Protein AF-A0ABD5DFI9-F1 (afdb_monomer_lite)

Radius of gyration: 18.43 Å; chains: 1; bounding box: 37×34×46 Å

Organism: Acinetobacter baumannii (NCBI:txid470)

Foldseek 3Di:
DDDDPDPPPPDDPVVVVVVVVVCVVCVVVQLVVLQVCVVVCVLDLVVVVVVVCVVVVVADPVNVVVVCVVCVPDPCPPVDDNVNVSVCSHVVSVVVCVVSVDDD

pLDDT: mean 82.52, std 14.09, range [46.94, 94.88]

Secondary structure (DSSP, 8-state):
----S--SS---HHHHHHHHHHHHHTHHHHHHHHHHHHHTTTTSHHHHHHHHHHHHHTS-HHHHHHHHHH-S--TTTTT--HHHHHHHHHHHHHHHHTTTT---

Sequence (104 aa):
PDLNLFDNGLAMQVNRTFWKKVRTTFQAEMNARYAELRDNGLFSQCGVLELARDLLGRYTPELMQAEYEKWPNVPSLSITSLYQMMDWTRQRIAYLDTFFSYQQ

Structure (mmCIF, N/CA/C/O backbone):
data_AF-A0ABD5DFI9-F1
#
_entry.id   AF-A0ABD5DFI9-F1
#
loop_
_atom_site.group_PDB
_atom_site.id
_atom_site.type_symbol
_atom_site.label_atom_id
_atom_site.label_alt_id
_atom_site.label_comp_id
_atom_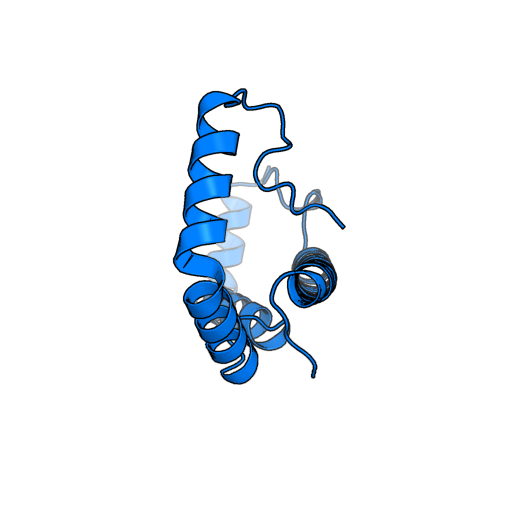site.label_asym_id
_atom_site.label_entity_id
_atom_site.label_seq_id
_atom_site.pdbx_PDB_ins_code
_atom_site.Cartn_x
_atom_site.Cartn_y
_atom_site.Cartn_z
_atom_site.occupancy
_atom_site.B_iso_or_equiv
_atom_site.auth_seq_id
_atom_site.auth_comp_id
_atom_site.auth_asym_id
_atom_site.auth_atom_id
_atom_site.pdbx_PDB_model_num
ATOM 1 N N . PRO A 1 1 ? 1.128 -1.278 19.106 1.00 52.91 1 PRO A N 1
ATOM 2 C CA . PRO A 1 1 ? 1.932 -0.230 18.436 1.00 52.91 1 PRO A CA 1
ATOM 3 C C . PRO A 1 1 ? 1.089 1.037 18.224 1.00 52.91 1 PRO A C 1
ATOM 5 O O . PRO A 1 1 ? -0.131 0.928 18.192 1.00 52.91 1 PRO A O 1
ATOM 8 N N . ASP A 1 2 ? 1.712 2.216 18.131 1.00 57.62 2 ASP A N 1
ATOM 9 C CA . ASP A 1 2 ? 1.021 3.475 17.818 1.00 57.62 2 ASP A CA 1
ATOM 10 C C . ASP A 1 2 ? 1.132 3.766 16.319 1.00 57.62 2 ASP A C 1
ATOM 12 O O . ASP A 1 2 ? 2.206 3.634 15.724 1.00 57.62 2 ASP A O 1
ATOM 16 N N . LEU A 1 3 ? 0.010 4.124 15.684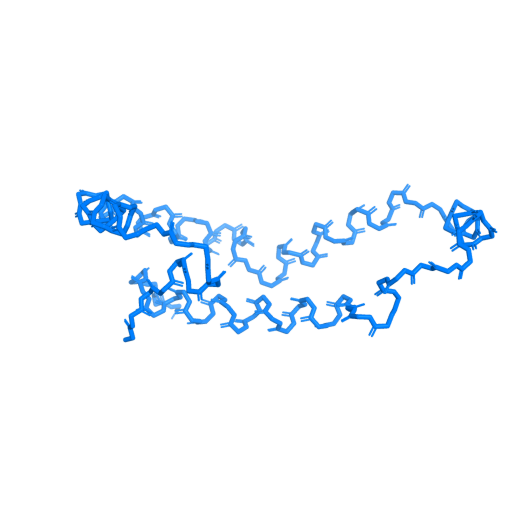 1.00 57.59 3 LEU A N 1
ATOM 17 C CA . LEU A 1 3 ? -0.014 4.437 14.255 1.00 57.59 3 LEU A CA 1
ATOM 18 C C . LEU A 1 3 ? 0.424 5.884 14.090 1.00 57.59 3 LEU A C 1
ATOM 20 O O . LEU A 1 3 ? -0.390 6.800 14.237 1.00 57.59 3 LEU A O 1
ATOM 24 N N . ASN A 1 4 ? 1.701 6.092 13.788 1.00 60.00 4 ASN A N 1
ATOM 25 C CA . ASN A 1 4 ? 2.213 7.436 13.588 1.00 60.00 4 ASN A CA 1
ATOM 26 C C . ASN A 1 4 ? 2.052 7.855 12.125 1.00 60.00 4 ASN A C 1
ATOM 28 O O . ASN A 1 4 ? 2.883 7.567 11.268 1.00 60.00 4 ASN A O 1
ATOM 32 N N . LEU A 1 5 ? 0.920 8.497 11.827 1.00 54.72 5 LEU A N 1
ATOM 33 C CA . LEU A 1 5 ? 0.584 8.965 10.480 1.00 54.72 5 LEU A CA 1
ATOM 34 C C . LEU A 1 5 ? 1.405 10.199 10.048 1.00 54.72 5 LEU A C 1
ATOM 36 O O . LEU A 1 5 ? 1.390 10.539 8.870 1.00 54.72 5 LEU A O 1
ATOM 40 N N . PHE A 1 6 ? 2.115 10.871 10.972 1.00 55.28 6 PHE A N 1
ATOM 41 C CA . PHE A 1 6 ? 2.647 12.230 10.753 1.00 55.28 6 PHE A CA 1
ATOM 42 C C . PHE A 1 6 ? 4.037 12.496 11.364 1.00 55.28 6 PHE A C 1
ATOM 44 O O . PHE A 1 6 ? 4.349 13.635 11.707 1.00 55.28 6 PHE A O 1
ATOM 51 N N . ASP A 1 7 ? 4.877 11.475 11.532 1.00 50.19 7 ASP A N 1
ATOM 52 C CA . ASP A 1 7 ? 6.144 11.613 12.275 1.00 50.19 7 ASP A CA 1
ATOM 53 C C . ASP A 1 7 ? 7.299 12.284 11.508 1.00 50.19 7 ASP A C 1
ATOM 55 O O . ASP A 1 7 ? 8.351 12.553 12.082 1.00 50.19 7 ASP A O 1
ATOM 59 N N . ASN A 1 8 ? 7.111 12.647 10.238 1.00 49.22 8 ASN A N 1
ATOM 60 C CA . ASN A 1 8 ? 8.167 13.247 9.415 1.00 49.22 8 ASN A CA 1
ATOM 61 C C . ASN A 1 8 ? 8.265 14.777 9.555 1.00 49.22 8 ASN A C 1
ATOM 63 O O . ASN A 1 8 ? 8.252 15.491 8.557 1.00 49.22 8 ASN A O 1
ATOM 67 N N . GLY A 1 9 ? 8.338 15.299 10.783 1.00 47.81 9 GLY A N 1
ATOM 68 C CA . GLY A 1 9 ? 8.754 16.689 11.049 1.00 47.81 9 GLY A CA 1
ATOM 69 C C . GLY A 1 9 ? 7.844 17.815 10.528 1.00 47.81 9 GLY A C 1
ATOM 70 O O . GLY A 1 9 ? 8.099 18.983 10.814 1.00 47.81 9 GLY A O 1
ATOM 71 N N . LEU A 1 10 ? 6.756 17.508 9.819 1.00 46.94 10 LEU A N 1
ATOM 72 C CA . LEU A 1 10 ? 5.759 18.490 9.406 1.00 46.94 10 LEU A CA 1
ATOM 73 C C . LEU A 1 10 ? 4.805 18.734 10.578 1.00 46.94 10 LEU A C 1
ATOM 75 O O . LEU A 1 10 ? 3.869 17.978 10.839 1.00 46.94 10 LEU A O 1
ATOM 79 N N . ALA A 1 11 ? 5.121 19.781 11.339 1.00 49.28 11 ALA A N 1
ATOM 80 C CA . ALA A 1 11 ? 4.395 20.234 12.512 1.00 49.28 11 ALA A CA 1
ATOM 81 C C . ALA A 1 11 ? 2.889 20.354 12.246 1.00 49.28 11 ALA A C 1
ATOM 83 O O . ALA A 1 11 ? 2.419 21.327 11.666 1.00 49.28 11 ALA A O 1
ATOM 84 N N . MET A 1 12 ? 2.108 19.392 12.736 1.00 51.59 12 MET A N 1
ATOM 85 C CA . MET A 1 12 ? 0.661 19.547 12.815 1.00 51.59 12 MET A CA 1
ATOM 86 C C . MET A 1 12 ? 0.094 18.887 14.077 1.00 51.59 12 MET A C 1
ATOM 88 O O . MET A 1 12 ? -0.652 17.911 14.017 1.00 51.59 12 MET A O 1
ATOM 92 N N . GLN A 1 13 ? 0.420 19.420 15.258 1.00 52.78 13 GLN A N 1
ATOM 93 C CA . GLN A 1 13 ? -0.207 18.952 16.504 1.00 52.78 13 GLN A CA 1
ATOM 94 C C . GLN A 1 13 ? -1.738 19.128 16.498 1.00 52.78 13 GLN A C 1
ATOM 96 O O . GLN A 1 13 ? -2.453 18.237 16.953 1.00 52.78 13 GLN A O 1
ATOM 101 N N . VAL A 1 14 ? -2.252 20.203 15.881 1.00 53.62 14 VAL A N 1
ATOM 102 C CA . VAL A 1 14 ? -3.700 20.434 15.679 1.00 53.62 14 VAL A CA 1
ATOM 103 C C . VAL A 1 14 ? -4.337 19.321 14.829 1.00 53.62 14 VAL A C 1
ATOM 105 O O . VAL A 1 14 ? -5.476 18.920 15.066 1.00 53.62 14 VAL A O 1
ATOM 108 N N . ASN A 1 15 ? -3.573 18.745 13.898 1.00 67.00 15 ASN A N 1
ATOM 109 C CA . ASN A 1 15 ? -4.034 17.685 13.007 1.00 67.00 15 ASN A CA 1
ATOM 110 C C . ASN A 1 15 ? -4.061 16.312 13.694 1.00 67.00 15 ASN A C 1
ATOM 112 O O . ASN A 1 15 ? -4.922 15.493 13.392 1.00 67.00 15 ASN A O 1
ATOM 116 N N . ARG A 1 16 ? -3.186 16.059 14.681 1.00 69.88 16 ARG A N 1
ATOM 117 C CA . ARG A 1 16 ? -3.182 14.775 15.412 1.00 69.88 16 ARG A CA 1
ATOM 118 C C . ARG A 1 16 ? -4.469 14.553 16.197 1.00 69.88 16 ARG A C 1
ATOM 120 O O . ARG A 1 16 ? -5.047 13.474 16.114 1.00 69.88 16 ARG A O 1
ATOM 127 N N . THR A 1 17 ? -4.936 15.559 16.939 1.00 78.12 17 THR A N 1
ATOM 128 C CA . THR A 1 17 ? -6.183 15.448 17.717 1.00 78.12 17 THR A CA 1
ATOM 129 C C . THR A 1 17 ? -7.387 15.272 16.802 1.00 78.12 17 THR A C 1
ATOM 131 O O . THR A 1 17 ? -8.251 14.444 17.085 1.00 78.12 17 THR A O 1
ATOM 134 N N . PHE A 1 18 ? -7.429 16.012 15.691 1.00 82.38 18 PHE A N 1
ATOM 135 C CA . PHE A 1 18 ? -8.466 15.859 14.676 1.00 82.38 18 PHE A CA 1
ATOM 136 C C . PHE A 1 18 ? -8.479 14.439 14.091 1.00 82.38 18 PHE A C 1
ATOM 138 O O . PHE A 1 18 ? -9.491 13.753 14.206 1.00 82.38 18 PHE A O 1
ATOM 145 N N . TRP A 1 19 ? -7.355 13.944 13.563 1.00 80.50 19 TRP A N 1
ATOM 146 C CA . TRP A 1 19 ? -7.297 12.599 12.980 1.00 80.50 19 TRP A CA 1
ATOM 147 C C . TRP A 1 19 ? -7.508 11.484 13.997 1.00 80.50 19 TRP A C 1
ATOM 149 O O . TRP A 1 19 ? -8.068 10.449 13.645 1.00 80.50 19 TRP A O 1
ATOM 159 N N . LYS A 1 20 ? -7.131 11.687 15.266 1.00 82.00 20 LYS A N 1
ATOM 160 C CA . LYS A 1 20 ? -7.480 10.751 16.340 1.00 82.00 20 LYS A CA 1
ATOM 161 C C . LYS A 1 20 ? -8.996 10.663 16.509 1.00 82.00 20 LYS A C 1
ATOM 163 O O . LYS A 1 20 ? -9.513 9.555 16.578 1.00 82.00 20 LYS A O 1
ATOM 168 N N . LYS A 1 21 ? -9.707 11.800 16.513 1.00 85.88 21 LYS A N 1
ATOM 169 C CA . LYS A 1 21 ? -11.180 11.817 16.549 1.00 85.88 21 LYS A CA 1
ATOM 170 C C . LYS A 1 21 ? -11.770 11.126 15.325 1.00 85.88 21 LYS A C 1
ATOM 172 O O . LYS A 1 21 ? -12.575 10.228 15.506 1.00 85.88 21 LYS A O 1
ATOM 177 N N . VAL A 1 22 ? -11.326 11.477 14.115 1.00 86.94 22 VAL A N 1
ATOM 178 C CA . VAL A 1 22 ? -11.785 10.832 12.869 1.00 86.94 22 VAL A CA 1
ATOM 179 C C . VAL A 1 22 ? -11.605 9.316 12.947 1.00 86.94 22 VAL A C 1
ATOM 181 O O . VAL A 1 22 ? -12.561 8.580 12.735 1.00 86.94 22 VAL A O 1
ATOM 184 N N . ARG A 1 23 ? -10.414 8.841 13.326 1.00 84.38 23 ARG A N 1
ATOM 185 C CA . ARG A 1 23 ? -10.143 7.407 13.455 1.00 84.38 23 ARG A CA 1
ATOM 186 C C . ARG A 1 23 ? -11.053 6.743 14.481 1.00 84.38 23 ARG A C 1
ATOM 188 O O . ARG A 1 23 ? -11.587 5.685 14.197 1.00 84.38 23 ARG A O 1
ATOM 195 N N . THR A 1 24 ? -11.218 7.339 15.662 1.00 87.50 24 THR A N 1
ATOM 196 C CA . THR A 1 24 ? -12.094 6.782 16.701 1.00 87.50 24 THR A CA 1
ATOM 197 C C . THR A 1 24 ? -13.550 6.744 16.246 1.00 87.50 24 THR A C 1
ATOM 199 O O . THR A 1 24 ? -14.212 5.737 16.465 1.00 87.50 24 THR A O 1
ATOM 202 N N . THR A 1 25 ? -14.035 7.804 15.597 1.00 94.00 25 THR A N 1
ATOM 203 C CA . THR A 1 25 ? -15.413 7.893 15.102 1.00 94.00 25 THR A CA 1
ATOM 204 C C . THR A 1 25 ? -15.698 6.858 14.017 1.00 94.00 25 THR A C 1
ATOM 206 O O . THR A 1 25 ? -16.747 6.232 14.069 1.00 94.00 25 THR A O 1
ATOM 209 N N . PHE A 1 26 ? -14.774 6.658 13.073 1.00 90.81 26 PHE A N 1
ATOM 210 C CA . PHE A 1 26 ? -14.972 5.794 11.901 1.00 90.81 26 PHE A CA 1
ATOM 211 C C . PHE A 1 26 ? -14.200 4.468 11.983 1.00 90.81 26 PHE A C 1
ATOM 213 O O . PHE A 1 26 ? -13.856 3.872 10.962 1.00 90.81 26 PHE A O 1
ATOM 220 N N . GLN A 1 27 ? -13.838 4.013 13.187 1.00 89.50 27 GLN A N 1
ATOM 221 C CA . GLN A 1 27 ? -12.929 2.872 13.356 1.00 89.50 27 GLN A CA 1
ATOM 222 C C . GLN A 1 27 ? -13.492 1.585 12.733 1.00 89.50 27 GLN A C 1
ATOM 224 O O . GLN A 1 27 ? -12.730 0.802 12.163 1.00 89.50 27 GLN A O 1
ATOM 229 N N . ALA A 1 28 ? -14.805 1.366 12.840 1.00 92.19 28 ALA A N 1
ATOM 230 C CA . ALA A 1 28 ? -15.463 0.178 12.306 1.00 92.19 28 ALA A CA 1
ATOM 231 C C . ALA A 1 28 ? -15.453 0.182 10.771 1.00 92.19 28 ALA A C 1
ATOM 233 O O . ALA A 1 28 ? -15.063 -0.804 10.149 1.00 92.19 28 ALA A O 1
ATOM 234 N N . GLU A 1 29 ? -15.798 1.314 10.165 1.00 94.12 29 GLU A N 1
ATOM 235 C CA . GLU A 1 29 ? -15.821 1.517 8.720 1.00 94.12 29 GLU A CA 1
ATOM 236 C C . GLU A 1 29 ? -14.413 1.447 8.128 1.00 94.12 29 GLU A C 1
ATOM 238 O O . GLU A 1 29 ? -14.208 0.829 7.087 1.00 94.12 29 GLU A O 1
ATOM 243 N N . MET A 1 30 ? -13.422 2.028 8.811 1.00 91.75 30 MET A N 1
ATOM 244 C CA . MET A 1 30 ? -12.021 1.938 8.402 1.00 91.75 30 MET A CA 1
ATOM 245 C C . MET A 1 30 ? -11.514 0.494 8.434 1.00 91.75 30 MET A C 1
ATOM 247 O O . MET A 1 30 ? -10.839 0.082 7.495 1.00 91.75 30 MET A O 1
ATOM 251 N N . ASN A 1 31 ? -11.847 -0.282 9.472 1.00 92.00 31 ASN A N 1
ATOM 252 C CA . ASN A 1 31 ? -11.485 -1.701 9.545 1.00 92.00 31 ASN A CA 1
ATOM 253 C C . ASN A 1 31 ? -12.164 -2.512 8.437 1.00 92.00 31 ASN A C 1
ATOM 255 O O . ASN A 1 31 ? -11.491 -3.277 7.752 1.00 92.00 31 ASN A O 1
ATOM 259 N N . ALA A 1 32 ? -13.468 -2.314 8.226 1.00 94.31 32 ALA A N 1
ATOM 260 C CA . ALA A 1 32 ? -14.214 -3.001 7.175 1.00 94.31 32 ALA A CA 1
ATOM 261 C C . ALA A 1 32 ? -13.646 -2.686 5.785 1.00 94.31 32 ALA A C 1
ATOM 263 O O . ALA A 1 32 ? -13.400 -3.593 4.996 1.00 94.31 32 ALA A O 1
ATOM 264 N N . ARG A 1 33 ? -13.359 -1.407 5.506 1.00 94.88 33 ARG A N 1
ATOM 265 C CA . ARG A 1 33 ? -12.774 -0.989 4.229 1.00 94.88 33 ARG A CA 1
ATOM 266 C C . ARG A 1 33 ? -11.348 -1.499 4.054 1.00 94.88 33 ARG A C 1
ATOM 268 O O . ARG A 1 33 ? -10.966 -1.855 2.945 1.00 94.88 33 ARG A O 1
ATOM 275 N N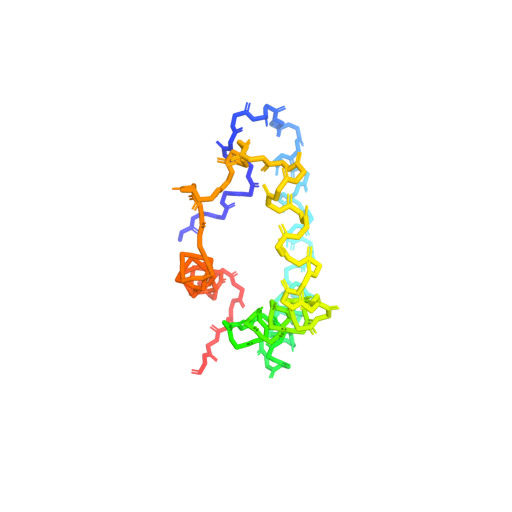 . TYR A 1 34 ? -10.552 -1.526 5.121 1.00 93.81 34 TYR A N 1
ATOM 276 C CA . TYR A 1 34 ? -9.209 -2.094 5.070 1.00 93.81 34 TYR A CA 1
ATOM 277 C C . TYR A 1 34 ? -9.260 -3.588 4.734 1.00 93.81 34 TYR A C 1
ATOM 279 O O . TYR A 1 34 ? -8.572 -4.005 3.808 1.00 93.81 34 TYR A O 1
ATOM 287 N N . ALA A 1 35 ? -10.113 -4.361 5.415 1.00 93.69 35 ALA A N 1
ATOM 288 C CA . ALA A 1 35 ? -10.311 -5.782 5.136 1.00 93.69 35 ALA A CA 1
ATOM 289 C C . ALA A 1 35 ? -10.764 -6.015 3.687 1.00 93.69 35 ALA A C 1
ATOM 291 O O . ALA A 1 35 ? -10.105 -6.749 2.962 1.00 93.69 35 ALA A O 1
ATOM 292 N N . GLU A 1 36 ? -11.777 -5.279 3.219 1.00 94.75 36 GLU A N 1
ATOM 293 C CA . GLU A 1 36 ? -12.246 -5.337 1.828 1.00 94.75 36 GLU A CA 1
ATOM 294 C C . GLU A 1 36 ? -11.100 -5.112 0.821 1.00 94.75 36 GLU A C 1
ATOM 296 O O . GLU A 1 36 ? -10.972 -5.833 -0.166 1.00 94.75 36 GLU A O 1
ATOM 301 N N . LEU A 1 37 ? -10.233 -4.121 1.058 1.00 93.81 37 LEU A N 1
ATOM 302 C CA . LEU A 1 37 ? -9.098 -3.831 0.176 1.00 93.81 37 LEU A CA 1
ATOM 303 C C . LEU A 1 37 ? -7.989 -4.890 0.260 1.00 93.81 37 LEU A C 1
ATOM 305 O O . LEU A 1 37 ? -7.306 -5.127 -0.740 1.00 93.81 37 LEU A O 1
ATOM 309 N N . ARG A 1 38 ? -7.782 -5.513 1.427 1.00 93.62 38 ARG A N 1
ATOM 310 C CA . ARG A 1 38 ? -6.841 -6.631 1.599 1.00 93.62 38 ARG A CA 1
ATOM 311 C C . ARG A 1 38 ? -7.345 -7.883 0.883 1.00 93.62 38 ARG A C 1
ATOM 313 O O . ARG A 1 38 ? -6.577 -8.453 0.109 1.00 93.62 38 ARG A O 1
ATOM 320 N N . ASP A 1 39 ? -8.614 -8.234 1.074 1.00 93.19 39 ASP A N 1
ATOM 321 C CA . ASP A 1 39 ? -9.279 -9.398 0.475 1.00 93.19 39 ASP A CA 1
ATOM 322 C C . ASP A 1 39 ? -9.331 -9.297 -1.053 1.00 93.19 39 ASP A C 1
ATOM 324 O O . ASP A 1 39 ? -9.031 -10.256 -1.760 1.00 93.19 39 ASP A O 1
ATOM 328 N N . ASN A 1 40 ? -9.611 -8.100 -1.579 1.00 93.12 40 ASN A N 1
ATOM 329 C CA . ASN A 1 40 ? -9.598 -7.827 -3.019 1.00 93.12 40 ASN A CA 1
ATOM 330 C C . ASN A 1 40 ? -8.182 -7.757 -3.624 1.00 93.12 40 ASN A C 1
ATOM 332 O O . ASN A 1 40 ? -8.031 -7.434 -4.800 1.00 93.12 40 ASN A O 1
ATOM 336 N N . GLY A 1 41 ? -7.125 -7.972 -2.834 1.00 91.88 41 GLY A N 1
ATOM 337 C CA . GLY A 1 41 ? -5.738 -7.935 -3.303 1.00 91.88 41 GLY A CA 1
ATOM 338 C C . GLY A 1 41 ? -5.203 -6.536 -3.636 1.00 91.88 41 GLY A C 1
ATOM 339 O O . GLY A 1 41 ? -4.024 -6.404 -3.964 1.00 91.88 41 GLY A O 1
ATOM 340 N N . LEU A 1 42 ? -6.011 -5.481 -3.492 1.00 89.81 42 LEU A N 1
ATOM 341 C CA . LEU A 1 42 ? -5.608 -4.088 -3.721 1.00 89.81 42 LEU A CA 1
ATOM 342 C C . LEU A 1 42 ? -4.526 -3.654 -2.729 1.00 89.81 42 LEU A C 1
ATOM 344 O O . LEU A 1 42 ? -3.516 -3.068 -3.112 1.00 89.81 42 LEU A O 1
ATOM 348 N N . PHE A 1 43 ? -4.704 -3.981 -1.449 1.00 91.94 43 PHE A N 1
ATOM 349 C CA . PHE A 1 43 ? -3.685 -3.782 -0.421 1.00 91.94 43 PHE A CA 1
ATOM 350 C C . PHE A 1 43 ? -2.827 -5.039 -0.293 1.00 91.94 43 PHE A C 1
ATOM 352 O O . PHE A 1 43 ? -2.791 -5.683 0.745 1.00 91.94 43 PHE A O 1
ATOM 359 N N . SER A 1 44 ? -2.136 -5.432 -1.357 1.00 93.44 44 SER A N 1
ATOM 360 C CA . SER A 1 44 ? -1.223 -6.577 -1.334 1.00 93.44 44 SER A CA 1
ATOM 361 C C . SER A 1 44 ? 0.073 -6.261 -2.072 1.00 93.44 44 SER A C 1
ATOM 363 O O . SER A 1 44 ? 0.117 -5.389 -2.939 1.00 93.44 44 SER A O 1
ATOM 365 N N . GLN A 1 45 ? 1.144 -6.993 -1.755 1.00 94.06 45 GLN A N 1
ATOM 366 C CA . GLN A 1 45 ? 2.387 -6.889 -2.521 1.00 94.06 45 GLN A CA 1
ATOM 367 C C . GLN A 1 45 ? 2.160 -7.251 -4.000 1.00 94.06 45 GLN A C 1
ATOM 369 O O . GLN A 1 45 ? 2.730 -6.604 -4.874 1.00 94.06 45 GLN A O 1
ATOM 374 N N . CYS A 1 46 ? 1.299 -8.237 -4.281 1.00 93.19 46 CYS A N 1
ATOM 375 C CA . CYS A 1 46 ? 0.959 -8.638 -5.647 1.00 93.19 46 CYS A CA 1
ATOM 376 C C . CYS A 1 46 ? 0.236 -7.519 -6.403 1.00 93.19 46 CYS A C 1
ATOM 378 O O . CYS A 1 46 ? 0.675 -7.161 -7.489 1.00 93.19 46 CYS A O 1
ATOM 380 N N . GLY A 1 47 ? -0.785 -6.901 -5.804 1.00 93.25 47 GLY A N 1
ATOM 381 C CA . GLY A 1 47 ? -1.523 -5.801 -6.432 1.00 93.25 47 GLY A CA 1
ATOM 382 C C . GLY A 1 47 ? -0.627 -4.601 -6.754 1.00 93.25 47 GLY A C 1
ATOM 383 O O . GLY A 1 47 ? -0.700 -4.036 -7.843 1.00 93.25 47 GLY A O 1
ATOM 384 N N . VAL A 1 48 ? 0.300 -4.248 -5.856 1.00 91.94 48 VAL A N 1
ATOM 385 C CA . VAL A 1 48 ? 1.280 -3.181 -6.135 1.00 91.94 48 VAL A CA 1
ATOM 386 C C . VAL A 1 48 ? 2.252 -3.587 -7.250 1.00 91.94 48 VAL A C 1
ATOM 388 O O . VAL A 1 48 ? 2.584 -2.760 -8.099 1.00 91.94 48 VAL A O 1
ATOM 391 N N . LEU A 1 49 ? 2.696 -4.846 -7.284 1.00 92.62 49 LEU A N 1
ATOM 392 C CA . LEU A 1 49 ? 3.568 -5.353 -8.345 1.00 92.62 49 LEU A CA 1
ATOM 393 C C . LEU A 1 49 ? 2.878 -5.343 -9.715 1.00 92.62 49 LEU A C 1
ATOM 395 O O . LEU A 1 49 ? 3.510 -4.995 -10.709 1.00 92.62 49 LEU A O 1
ATOM 399 N N . GLU A 1 50 ? 1.603 -5.718 -9.775 1.00 93.44 50 GLU A N 1
ATOM 400 C CA . GLU A 1 50 ? 0.800 -5.697 -10.999 1.00 93.44 50 GLU A CA 1
ATOM 401 C C . GLU A 1 50 ? 0.659 -4.280 -11.546 1.00 93.44 50 GLU A C 1
ATOM 403 O O . GLU A 1 50 ? 0.953 -4.056 -12.717 1.00 93.44 50 GLU A O 1
ATOM 408 N N . LEU A 1 51 ? 0.327 -3.307 -10.692 1.00 92.75 51 LEU A N 1
ATOM 409 C CA . LEU A 1 51 ? 0.261 -1.896 -11.084 1.00 92.75 51 LEU A CA 1
ATOM 410 C C . LEU A 1 51 ? 1.616 -1.370 -11.572 1.00 92.75 51 LEU A C 1
ATOM 412 O O . LEU A 1 51 ? 1.684 -0.663 -12.576 1.00 92.75 51 LEU A O 1
ATOM 416 N N . ALA A 1 52 ? 2.706 -1.730 -10.889 1.00 90.12 52 ALA A N 1
ATOM 417 C CA . ALA A 1 52 ? 4.049 -1.343 -11.309 1.00 90.12 52 ALA A CA 1
ATOM 418 C C . ALA A 1 52 ? 4.410 -1.946 -12.675 1.00 90.12 52 ALA A C 1
ATOM 420 O O . ALA A 1 52 ? 4.969 -1.256 -13.524 1.00 90.12 52 ALA A O 1
ATOM 421 N N . ARG A 1 53 ? 4.075 -3.219 -12.909 1.00 90.06 53 ARG A N 1
ATOM 422 C CA . ARG A 1 53 ? 4.314 -3.895 -14.191 1.00 90.06 53 ARG A CA 1
ATOM 423 C C . ARG A 1 53 ? 3.454 -3.335 -15.314 1.00 90.06 53 ARG A C 1
ATOM 425 O O . ARG A 1 53 ? 3.989 -3.142 -16.396 1.00 90.06 53 ARG A O 1
ATOM 432 N N . ASP A 1 54 ? 2.175 -3.058 -15.068 1.00 93.38 54 ASP A N 1
ATOM 433 C CA . ASP A 1 54 ? 1.296 -2.423 -16.055 1.00 93.38 54 ASP A CA 1
ATOM 434 C C . ASP A 1 54 ? 1.845 -1.054 -16.462 1.00 93.38 54 ASP A C 1
ATOM 436 O O . ASP A 1 54 ? 1.967 -0.758 -17.647 1.00 93.38 54 ASP A O 1
ATOM 440 N N . LEU A 1 55 ? 2.268 -0.246 -15.485 1.00 90.38 55 LEU A N 1
ATOM 441 C CA . LEU A 1 55 ? 2.865 1.056 -15.758 1.00 90.38 55 LEU A CA 1
ATOM 442 C C . LEU A 1 55 ? 4.156 0.927 -16.575 1.00 90.38 55 LEU A C 1
ATOM 444 O O . LEU A 1 55 ? 4.301 1.596 -17.594 1.00 90.38 55 LEU A O 1
ATOM 448 N N . LEU A 1 56 ? 5.081 0.064 -16.148 1.00 85.69 56 LEU A N 1
ATOM 449 C CA . LEU A 1 56 ? 6.357 -0.139 -16.838 1.00 85.69 56 LEU A CA 1
ATOM 450 C C . LEU A 1 56 ? 6.168 -0.746 -18.235 1.00 85.69 56 LEU A C 1
ATOM 452 O O . LEU A 1 56 ? 6.889 -0.383 -19.157 1.00 85.69 56 LEU A O 1
ATOM 456 N N . GLY A 1 57 ? 5.177 -1.622 -18.409 1.00 88.94 57 GLY A N 1
ATOM 457 C CA . GLY A 1 57 ? 4.860 -2.271 -19.681 1.00 88.94 57 GLY A CA 1
ATOM 458 C C . GLY A 1 57 ? 4.277 -1.333 -20.740 1.00 88.94 57 GLY A C 1
ATOM 459 O O . GLY A 1 57 ? 4.284 -1.676 -21.919 1.00 88.94 57 GLY A O 1
ATOM 460 N N . ARG A 1 58 ? 3.805 -0.139 -20.356 1.00 92.38 58 ARG A N 1
ATOM 461 C CA . ARG A 1 58 ? 3.337 0.890 -21.303 1.00 92.38 58 ARG A CA 1
ATOM 462 C C . ARG A 1 58 ? 4.480 1.603 -22.027 1.00 92.38 58 ARG A C 1
ATOM 464 O O . ARG A 1 58 ? 4.228 2.249 -23.043 1.00 92.38 58 ARG A O 1
ATOM 471 N N . TYR A 1 59 ? 5.710 1.501 -21.526 1.00 88.62 59 TYR A N 1
ATOM 472 C CA . TYR A 1 59 ? 6.886 2.106 -22.142 1.00 88.62 59 TYR A CA 1
ATOM 473 C C . TYR A 1 59 ? 7.653 1.056 -22.938 1.00 88.62 59 TYR A C 1
ATOM 475 O O . TYR A 1 59 ? 8.068 0.029 -22.401 1.00 88.62 59 TYR A O 1
ATOM 483 N N . THR A 1 60 ? 7.865 1.315 -24.228 1.00 92.25 60 THR A N 1
ATOM 484 C CA . THR A 1 60 ? 8.717 0.445 -25.041 1.00 92.25 60 THR A CA 1
ATOM 485 C C . THR A 1 60 ? 10.190 0.621 -24.646 1.00 92.25 60 THR A C 1
ATOM 487 O O . THR A 1 60 ? 10.559 1.667 -24.092 1.00 92.25 60 THR A O 1
ATOM 490 N N . PRO A 1 61 ? 11.060 -0.362 -24.935 1.00 89.62 61 PRO A N 1
ATOM 491 C CA . PRO A 1 61 ? 12.495 -0.230 -24.693 1.00 89.62 61 PRO A CA 1
ATOM 492 C C . PRO A 1 61 ? 13.105 1.024 -25.337 1.00 89.62 61 PRO A C 1
ATOM 494 O O . PRO A 1 61 ? 13.956 1.671 -24.734 1.00 89.62 61 PRO A O 1
ATOM 497 N N . GLU A 1 62 ? 12.632 1.411 -26.523 1.00 93.62 62 GLU A N 1
ATOM 498 C CA . GLU A 1 62 ? 13.114 2.585 -27.258 1.00 93.62 62 GLU A CA 1
ATOM 499 C C . GLU A 1 62 ? 12.740 3.893 -26.551 1.00 93.62 62 GLU A C 1
ATOM 501 O O . GLU A 1 62 ? 13.557 4.808 -26.473 1.00 93.62 62 GLU A O 1
ATOM 506 N N . LEU A 1 63 ? 11.526 3.978 -25.993 1.00 91.19 63 LEU A N 1
ATOM 507 C CA . LEU A 1 63 ? 11.101 5.137 -25.203 1.00 91.19 63 LEU A CA 1
ATOM 508 C C . LEU A 1 63 ? 11.897 5.253 -23.901 1.00 91.19 63 LEU A C 1
ATOM 510 O O . LEU A 1 63 ? 12.307 6.352 -23.534 1.00 91.19 63 LEU A O 1
ATOM 514 N N . MET A 1 64 ? 12.153 4.127 -23.229 1.00 87.62 64 MET A N 1
ATOM 515 C CA . MET A 1 64 ? 12.998 4.099 -22.030 1.00 87.62 64 MET A CA 1
ATOM 516 C C . MET A 1 64 ? 14.426 4.558 -22.347 1.00 87.62 64 MET A C 1
ATOM 518 O O . MET A 1 64 ? 14.995 5.357 -21.608 1.00 87.62 64 MET A O 1
ATOM 522 N N . GLN A 1 65 ? 14.988 4.101 -23.467 1.00 89.25 65 GLN A N 1
ATOM 523 C CA . GLN A 1 65 ? 16.314 4.510 -23.924 1.00 89.25 65 GLN A CA 1
ATOM 524 C C . GLN A 1 65 ? 16.378 6.017 -24.221 1.00 89.25 65 GLN A C 1
ATOM 526 O O . GLN A 1 65 ? 17.284 6.696 -23.739 1.00 89.25 65 GLN A O 1
ATOM 531 N N . ALA A 1 66 ? 15.391 6.557 -24.943 1.00 91.94 66 ALA A N 1
ATOM 532 C CA . ALA A 1 66 ? 15.316 7.986 -25.245 1.00 91.94 66 ALA A CA 1
ATOM 533 C C . ALA A 1 66 ? 15.208 8.853 -23.976 1.00 91.94 66 ALA A C 1
ATOM 535 O O . ALA A 1 66 ? 15.783 9.941 -23.917 1.00 91.94 66 ALA A O 1
ATOM 536 N N . GLU A 1 67 ? 14.505 8.374 -22.945 1.00 88.50 67 GLU A N 1
ATOM 537 C CA . GLU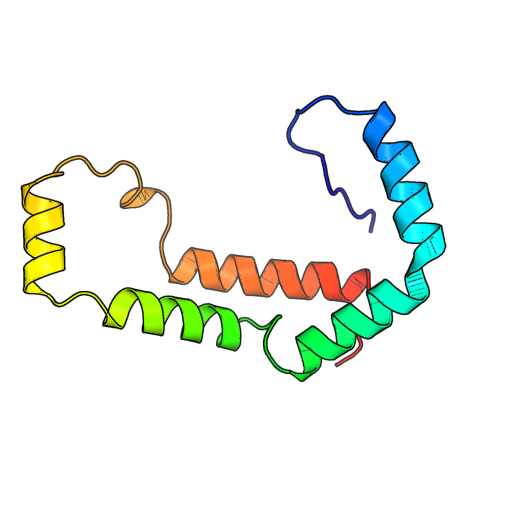 A 1 67 ? 14.402 9.064 -21.656 1.00 88.50 67 GLU A CA 1
ATOM 538 C C . GLU A 1 67 ? 15.760 9.122 -20.938 1.00 88.50 67 GLU A C 1
ATOM 540 O O . GLU A 1 67 ? 16.144 10.182 -20.441 1.00 88.50 67 GLU A O 1
ATOM 545 N N . TYR A 1 68 ? 16.527 8.025 -20.941 1.00 86.44 68 TYR A N 1
ATOM 546 C CA . TYR A 1 68 ? 17.872 7.996 -20.354 1.00 86.44 68 TYR A CA 1
ATOM 547 C C . TYR A 1 68 ? 18.879 8.861 -21.115 1.00 86.44 68 TYR A C 1
ATOM 549 O O . TYR A 1 68 ? 19.728 9.500 -20.495 1.00 86.44 68 TYR A O 1
ATOM 557 N N . GLU A 1 69 ? 18.781 8.921 -22.442 1.00 91.44 69 GLU A N 1
ATOM 558 C CA . GLU A 1 69 ? 19.616 9.803 -23.265 1.00 91.44 69 GLU A CA 1
ATOM 559 C C . GLU A 1 69 ? 19.302 11.278 -23.011 1.00 91.44 69 GLU A C 1
ATOM 561 O O . GLU A 1 69 ? 20.210 12.107 -22.912 1.00 91.44 69 GLU A O 1
ATOM 566 N N . LYS A 1 70 ? 18.014 11.610 -22.875 1.00 91.75 70 LYS A N 1
ATOM 567 C CA . LYS A 1 70 ? 17.559 12.973 -22.595 1.00 91.75 70 LYS A CA 1
ATOM 568 C C . LYS A 1 70 ? 17.916 13.420 -21.178 1.00 91.75 70 LYS A C 1
ATOM 570 O O . LYS A 1 70 ? 18.268 14.584 -20.976 1.00 91.75 70 LYS A O 1
ATOM 575 N N . TRP A 1 71 ? 17.834 12.512 -20.207 1.00 88.56 71 TRP A N 1
ATOM 576 C CA . TRP A 1 71 ? 18.062 12.789 -18.790 1.00 88.56 71 TRP A CA 1
ATOM 577 C C . TRP A 1 71 ? 19.140 11.864 -18.203 1.00 88.56 71 TRP A C 1
ATOM 579 O O . TRP A 1 71 ? 18.834 10.995 -17.391 1.00 88.56 71 TRP A O 1
ATOM 589 N N . PRO A 1 72 ? 20.427 12.067 -18.536 1.00 82.88 72 PRO A N 1
ATOM 590 C CA . PRO A 1 72 ? 21.495 11.149 -18.128 1.00 82.88 72 PRO A CA 1
ATOM 591 C C . PRO A 1 72 ? 21.764 11.142 -16.613 1.00 82.88 72 PRO A C 1
ATOM 593 O O . PRO A 1 72 ? 22.268 10.162 -16.072 1.00 82.88 72 PRO A O 1
ATOM 596 N N . ASN A 1 73 ? 21.408 12.220 -15.907 1.00 82.94 73 ASN A N 1
ATOM 597 C CA . ASN A 1 73 ? 21.579 12.350 -14.460 1.00 82.94 73 ASN A CA 1
ATOM 598 C C . ASN A 1 73 ? 20.237 12.179 -13.740 1.00 82.94 73 ASN A C 1
ATOM 600 O O . ASN A 1 73 ? 19.718 13.128 -13.151 1.00 82.94 73 ASN A O 1
ATOM 604 N N . VAL A 1 74 ? 19.653 10.981 -13.806 1.00 73.31 74 VAL A N 1
ATOM 605 C CA . VAL A 1 74 ? 18.402 10.695 -13.094 1.00 73.31 74 VAL A CA 1
ATOM 606 C C . VAL A 1 74 ? 18.705 10.524 -11.599 1.00 73.31 74 VAL A C 1
ATOM 608 O O . VAL A 1 74 ? 19.420 9.591 -11.223 1.00 73.31 74 VAL A O 1
ATOM 611 N N . PRO A 1 75 ? 18.156 11.372 -10.712 1.00 67.44 75 PRO A N 1
ATOM 612 C CA . PRO A 1 75 ? 18.507 11.344 -9.294 1.00 67.44 75 PRO A CA 1
ATOM 613 C C . PRO A 1 75 ? 18.065 10.057 -8.587 1.00 67.44 75 PRO A C 1
ATOM 615 O O . PRO A 1 75 ? 18.626 9.712 -7.556 1.00 67.44 75 PRO A O 1
ATOM 618 N N . SER A 1 76 ? 17.075 9.334 -9.116 1.00 70.88 76 SER A N 1
ATOM 619 C CA . SER A 1 76 ? 16.436 8.198 -8.445 1.00 70.88 76 SER A CA 1
ATOM 620 C C . SER A 1 76 ? 16.988 6.816 -8.811 1.00 70.88 76 SER A C 1
ATOM 622 O O . SER A 1 76 ? 16.648 5.860 -8.113 1.00 70.88 76 SER A O 1
ATOM 624 N N . LEU A 1 77 ? 17.853 6.691 -9.829 1.00 68.06 77 LEU A N 1
ATOM 625 C CA . LEU A 1 77 ? 18.347 5.392 -10.328 1.00 68.06 77 LEU A CA 1
ATOM 626 C C . LEU A 1 77 ? 19.053 4.542 -9.259 1.00 68.06 77 LEU A C 1
ATOM 628 O O . LEU A 1 77 ? 19.009 3.317 -9.318 1.00 68.06 77 LEU A O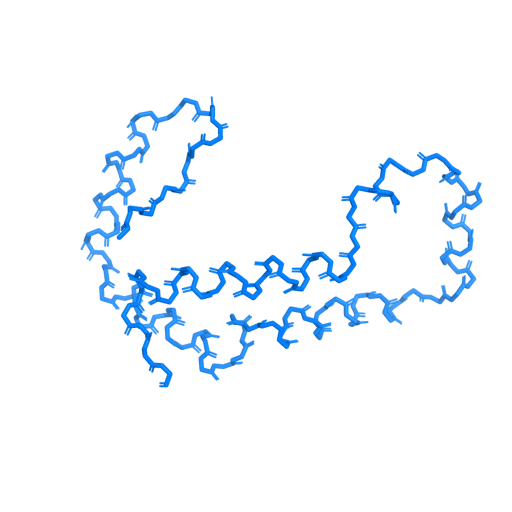 1
ATOM 632 N N . SER A 1 78 ? 19.687 5.186 -8.278 1.00 73.12 78 SER A N 1
ATOM 633 C CA . SER A 1 78 ? 20.379 4.534 -7.159 1.00 73.12 78 SER A CA 1
ATOM 634 C C . SER A 1 78 ? 19.667 4.693 -5.811 1.00 73.12 78 SER A C 1
ATOM 636 O O . SER A 1 78 ? 20.133 4.153 -4.809 1.00 73.12 78 SER A O 1
ATOM 638 N N . ILE A 1 79 ? 18.547 5.422 -5.762 1.00 76.69 79 ILE A N 1
ATOM 639 C CA . ILE A 1 79 ? 17.812 5.699 -4.517 1.00 76.69 79 ILE A CA 1
ATOM 640 C C . ILE A 1 79 ? 16.776 4.609 -4.241 1.00 76.69 79 ILE A C 1
ATOM 642 O O . ILE A 1 79 ? 16.559 4.236 -3.087 1.00 76.69 79 ILE A O 1
ATOM 646 N N . THR A 1 80 ? 16.109 4.105 -5.282 1.00 79.69 80 THR A N 1
ATOM 647 C CA . THR A 1 80 ? 15.045 3.113 -5.126 1.00 79.69 80 THR A CA 1
ATOM 648 C C . THR A 1 80 ? 14.997 2.137 -6.296 1.00 79.69 80 THR A C 1
ATOM 650 O O . THR A 1 80 ? 15.439 2.434 -7.401 1.00 79.69 80 THR A O 1
ATOM 653 N N . SER A 1 81 ? 14.431 0.962 -6.051 1.00 84.50 81 SER A N 1
ATOM 654 C CA . SER A 1 81 ? 14.246 -0.107 -7.028 1.00 84.50 81 SER A CA 1
ATOM 655 C C . SER A 1 81 ? 12.894 -0.767 -6.807 1.00 84.50 81 SER A C 1
ATOM 657 O O . SER A 1 81 ? 12.355 -0.739 -5.697 1.00 84.50 81 SER A O 1
ATOM 659 N N . LEU A 1 82 ? 12.365 -1.435 -7.838 1.00 86.50 82 LEU A N 1
ATOM 660 C CA . LEU A 1 82 ? 11.116 -2.190 -7.708 1.00 86.50 82 LEU A CA 1
ATOM 661 C C . LEU A 1 82 ? 11.194 -3.205 -6.557 1.00 86.50 82 LEU A C 1
ATOM 663 O O . LEU A 1 82 ? 10.239 -3.353 -5.802 1.00 86.50 82 LEU A O 1
ATOM 667 N N . TYR A 1 83 ? 12.350 -3.845 -6.368 1.00 87.88 83 TYR A N 1
ATOM 668 C CA . TYR A 1 83 ? 12.582 -4.752 -5.246 1.00 87.88 83 TYR A CA 1
ATOM 669 C C . TYR A 1 83 ? 12.432 -4.053 -3.885 1.00 87.88 83 TYR A C 1
ATOM 671 O O . TYR A 1 83 ? 11.680 -4.528 -3.036 1.00 87.88 83 TYR A O 1
ATOM 679 N N . GLN A 1 84 ? 13.086 -2.901 -3.689 1.00 89.12 84 GLN A N 1
ATOM 680 C CA . GLN A 1 84 ? 12.965 -2.122 -2.449 1.00 89.12 84 GLN A CA 1
ATOM 681 C C . GLN A 1 84 ? 11.524 -1.656 -2.207 1.00 89.12 84 GLN A C 1
ATOM 683 O O . GLN A 1 84 ? 11.051 -1.706 -1.073 1.00 89.12 84 GLN A O 1
ATOM 688 N N . MET A 1 85 ? 10.803 -1.261 -3.262 1.00 89.69 85 MET A N 1
ATOM 689 C CA . MET A 1 85 ? 9.383 -0.914 -3.167 1.00 89.69 85 MET A CA 1
ATOM 690 C C . MET A 1 85 ? 8.543 -2.119 -2.732 1.00 89.69 85 MET A C 1
ATOM 692 O O . MET A 1 85 ? 7.689 -1.986 -1.860 1.00 89.69 85 MET A O 1
ATOM 696 N N . MET A 1 86 ? 8.790 -3.304 -3.299 1.00 93.00 86 MET A N 1
ATOM 697 C CA . MET A 1 86 ? 8.037 -4.511 -2.954 1.00 93.00 86 MET A CA 1
ATOM 698 C C . MET A 1 86 ? 8.308 -4.971 -1.525 1.00 93.00 86 MET A C 1
ATOM 700 O O . MET A 1 86 ? 7.367 -5.361 -0.829 1.00 93.00 86 MET A O 1
ATOM 704 N N . ASP A 1 87 ? 9.559 -4.931 -1.069 1.00 92.44 87 ASP A N 1
ATOM 705 C CA . ASP A 1 87 ? 9.883 -5.308 0.305 1.00 92.44 87 ASP A CA 1
ATOM 706 C C . ASP A 1 87 ? 9.304 -4.308 1.316 1.00 92.44 87 ASP A C 1
ATOM 708 O O . ASP A 1 87 ? 8.669 -4.721 2.290 1.00 92.44 87 ASP A O 1
ATOM 712 N N . TRP A 1 88 ? 9.400 -3.001 1.042 1.00 92.50 88 TRP A N 1
ATOM 713 C CA . TRP A 1 88 ? 8.754 -1.983 1.871 1.00 92.50 88 TRP A CA 1
ATOM 714 C C . TRP A 1 88 ? 7.236 -2.175 1.930 1.00 92.50 88 TRP A C 1
ATOM 716 O O . TRP A 1 88 ? 6.667 -2.171 3.020 1.00 92.50 88 TRP A O 1
ATOM 726 N N . THR A 1 89 ? 6.578 -2.413 0.791 1.00 93.50 89 THR A N 1
ATOM 727 C CA . THR A 1 89 ? 5.129 -2.665 0.735 1.00 93.50 89 THR A CA 1
ATOM 728 C C . THR A 1 89 ? 4.740 -3.857 1.603 1.00 93.50 89 THR A C 1
ATOM 730 O O . THR A 1 89 ? 3.802 -3.757 2.393 1.00 93.50 89 THR A O 1
ATOM 733 N N . ARG A 1 90 ? 5.480 -4.970 1.520 1.00 93.69 90 ARG A N 1
ATOM 734 C CA . ARG A 1 90 ? 5.236 -6.161 2.349 1.00 93.69 90 ARG A CA 1
ATOM 735 C C . ARG A 1 90 ? 5.329 -5.837 3.839 1.00 93.69 90 ARG A C 1
ATOM 737 O O . ARG A 1 90 ? 4.417 -6.163 4.596 1.00 93.69 90 ARG A O 1
ATOM 744 N N . GLN A 1 91 ? 6.413 -5.185 4.260 1.00 93.44 91 GLN A N 1
ATOM 745 C CA . GLN A 1 91 ? 6.608 -4.801 5.660 1.00 93.44 91 GLN A CA 1
ATOM 746 C C . GLN A 1 91 ? 5.530 -3.818 6.130 1.00 93.44 91 GLN A C 1
ATOM 748 O O . GLN A 1 91 ? 5.025 -3.926 7.248 1.00 93.44 91 GLN A O 1
ATOM 753 N N . ARG A 1 92 ? 5.144 -2.871 5.270 1.00 91.19 92 ARG A N 1
ATOM 754 C CA . ARG A 1 92 ? 4.150 -1.853 5.600 1.00 91.19 92 ARG A CA 1
ATOM 755 C C . ARG A 1 92 ? 2.754 -2.442 5.746 1.00 91.19 92 ARG A C 1
ATOM 757 O O . ARG A 1 92 ? 2.061 -2.056 6.681 1.00 91.19 92 ARG A O 1
ATOM 764 N N . ILE A 1 93 ? 2.364 -3.375 4.881 1.00 92.62 93 ILE A N 1
ATOM 765 C CA . ILE A 1 93 ? 1.094 -4.098 4.999 1.00 92.62 93 ILE A CA 1
ATOM 766 C C . ILE A 1 93 ? 1.063 -4.899 6.301 1.00 92.62 93 ILE A C 1
ATOM 768 O O . ILE A 1 93 ? 0.131 -4.731 7.077 1.00 92.62 93 ILE A O 1
ATOM 772 N N . ALA A 1 94 ? 2.115 -5.667 6.606 1.00 90.75 94 ALA A N 1
ATOM 773 C CA . ALA A 1 94 ? 2.190 -6.419 7.860 1.00 90.75 94 ALA A CA 1
ATOM 774 C C . ALA A 1 94 ? 2.086 -5.504 9.093 1.00 90.75 94 ALA A C 1
ATOM 776 O O . ALA A 1 94 ? 1.403 -5.828 10.060 1.00 90.75 94 ALA A O 1
ATOM 777 N N . TYR A 1 95 ? 2.718 -4.327 9.050 1.00 89.50 95 TYR A N 1
ATOM 778 C CA . TYR A 1 95 ? 2.558 -3.314 10.089 1.00 89.50 95 TYR A CA 1
ATOM 779 C C . TYR A 1 95 ? 1.106 -2.824 10.189 1.00 89.50 95 TYR A C 1
ATOM 781 O O . TYR A 1 95 ? 0.575 -2.769 11.295 1.00 89.50 95 TYR A O 1
ATOM 789 N N . LEU A 1 96 ? 0.450 -2.491 9.073 1.00 89.12 96 LEU A N 1
ATOM 790 C CA . LEU A 1 96 ? -0.938 -2.006 9.048 1.00 89.12 96 LEU A CA 1
ATOM 791 C C . LEU A 1 96 ? -1.953 -3.071 9.492 1.00 89.12 96 LEU A C 1
ATOM 793 O O . LEU A 1 96 ? -2.903 -2.723 10.196 1.00 89.12 96 LEU A O 1
ATOM 797 N N . ASP A 1 97 ? -1.715 -4.348 9.187 1.00 90.56 97 ASP A N 1
ATOM 798 C CA . ASP A 1 97 ? -2.548 -5.474 9.632 1.00 90.56 97 ASP A CA 1
ATOM 799 C C . ASP A 1 97 ? -2.641 -5.515 11.179 1.00 90.56 97 ASP A C 1
ATOM 801 O O . ASP A 1 97 ? -3.692 -5.833 11.733 1.00 90.56 97 ASP A O 1
ATOM 805 N N . THR A 1 98 ? -1.611 -5.043 11.906 1.00 88.31 98 THR A N 1
ATOM 806 C CA . THR A 1 98 ? -1.649 -4.924 13.383 1.00 88.31 98 THR A CA 1
ATOM 807 C C . THR A 1 98 ? -2.573 -3.822 13.923 1.00 88.31 98 THR A C 1
ATOM 809 O O . THR A 1 98 ? -2.854 -3.789 15.122 1.00 88.31 98 THR A O 1
ATOM 812 N N . PHE A 1 99 ? -3.038 -2.902 13.073 1.00 83.56 99 PHE A N 1
ATOM 813 C CA . PHE A 1 99 ? -3.854 -1.743 13.461 1.00 83.56 99 PHE A CA 1
ATOM 814 C C . PHE A 1 99 ? -5.306 -1.819 13.019 1.00 83.56 99 PHE A C 1
ATOM 816 O O . PHE A 1 99 ? -6.147 -1.146 13.622 1.00 83.56 99 PHE A O 1
ATOM 823 N N . PHE A 1 100 ? -5.574 -2.565 11.952 1.00 83.75 100 PHE A N 1
ATOM 824 C CA . PHE A 1 100 ? -6.875 -2.627 11.300 1.00 83.75 100 PHE A CA 1
ATOM 825 C C . PHE A 1 100 ? -7.458 -4.035 11.374 1.00 83.75 100 PHE A C 1
ATOM 827 O O . PHE A 1 100 ? -7.878 -4.561 10.357 1.00 83.75 100 PHE A O 1
ATOM 834 N N . SER A 1 101 ? -7.439 -4.639 12.572 1.00 69.12 101 SER A N 1
ATOM 835 C CA . SER A 1 101 ? -8.104 -5.903 12.956 1.00 69.12 101 SER A CA 1
ATOM 836 C C . SER A 1 101 ? -8.218 -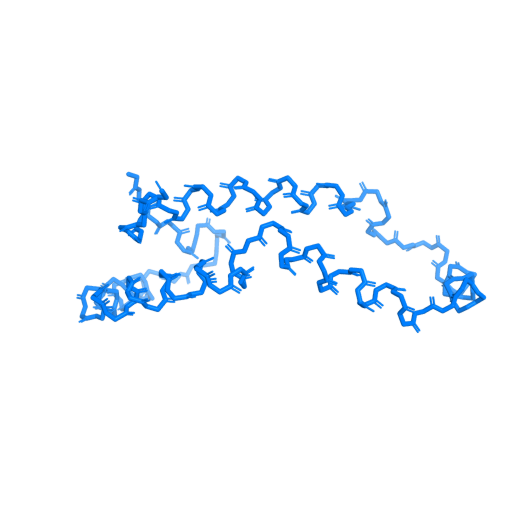6.969 11.854 1.00 69.12 101 SER A C 1
ATOM 838 O O . SER A 1 101 ? -9.230 -7.661 11.774 1.00 69.12 101 SER A O 1
ATOM 840 N N . TYR A 1 102 ? -7.195 -7.101 11.014 1.00 68.00 102 TYR A N 1
ATOM 841 C CA . TYR A 1 102 ? -7.196 -8.007 9.879 1.00 68.00 102 TYR A CA 1
ATOM 842 C C . TYR A 1 102 ? -6.342 -9.206 10.265 1.00 68.00 102 TYR A C 1
ATOM 844 O O . TYR A 1 102 ? -5.146 -9.068 10.526 1.00 68.00 102 TYR A O 1
ATOM 852 N N . GLN A 1 103 ? -6.978 -10.368 10.373 1.00 64.62 103 GLN A N 1
ATOM 853 C CA . GLN A 1 103 ? -6.308 -11.643 10.594 1.00 64.62 103 GLN A CA 1
ATOM 854 C C . GLN A 1 103 ? -6.495 -12.469 9.329 1.00 64.62 103 GLN A C 1
ATOM 856 O O . GLN A 1 103 ? -7.627 -12.677 8.898 1.00 64.62 103 GLN A O 1
ATOM 861 N N . GLN A 1 104 ? -5.371 -12.837 8.720 1.00 56.31 104 GLN A N 1
ATOM 862 C CA . GLN A 1 104 ? -5.312 -13.658 7.516 1.00 56.31 104 GLN A CA 1
ATOM 863 C C . GLN A 1 104 ? -5.600 -15.125 7.835 1.00 56.31 104 GLN A C 1
ATOM 865 O O . GLN A 1 104 ? -5.165 -15.574 8.922 1.00 56.31 104 GLN A O 1
#